Protein AF-A0A0D9ZI83-F1 (afdb_monomer_lite)

Organism: NCBI:txid40148

InterPro domains:
  IPR013830 SGNH hydrolase-type esterase domain [PF13472] (9-102)
  IPR036514 SGNH hydrolase superfamily [G3DSA:3.40.50.1110] (2-107)
  IPR045136 Isoamyl acetate-hydrolyzing esterase Iah1-like [PTHR14209] (9-106)

Radius of gyration: 15.6 Å; chains: 1; bounding box: 34×30×48 Å

Foldseek 3Di:
DDCVVCVVPDDDDDLDDPLDALVVCVVCVVVSCVVVDDVPDAADQEDEDEHDPLCCDDCPDPSVVSHNDPVRNVVSVVVSVVVSCVVHVNYHYHYDYYDDDPDPVPPD

pLDDT: mean 89.53, std 10.5, range [54.38, 98.62]

Secondary structure (DSSP, 8-state):
--GGGGTTT--------TT--HHHHHHHHHHHTTTSS-TTSPPPSEEEE---TTTT--TTSTTGGG---HHHHHHHHHHHHHHHHHH-TTPEEEE-PPPP---GGG--

Structure (mmCIF, N/CA/C/O backbone):
data_AF-A0A0D9ZI83-F1
#
_entry.id   AF-A0A0D9ZI83-F1
#
loop_
_atom_site.group_PDB
_atom_site.id
_atom_site.type_symbol
_atom_site.label_atom_id
_atom_site.label_alt_id
_atom_site.label_comp_id
_atom_site.label_asym_id
_atom_site.label_entity_id
_atom_site.label_seq_id
_atom_site.pdbx_PDB_ins_code
_atom_site.Cartn_x
_atom_site.Cartn_y
_atom_site.Cartn_z
_atom_site.occupancy
_atom_site.B_iso_or_equiv
_atom_site.auth_seq_id
_atom_site.auth_comp_id
_atom_site.auth_asym_id
_atom_site.auth_atom_id
_atom_site.pdbx_PDB_model_num
ATOM 1 N N . MET A 1 1 ? 1.680 13.114 0.543 1.00 63.06 1 MET A N 1
ATOM 2 C CA . MET A 1 1 ? 0.381 13.425 1.181 1.00 63.06 1 MET A CA 1
ATOM 3 C C . MET A 1 1 ? 0.610 14.526 2.205 1.00 63.06 1 MET A C 1
ATOM 5 O O . MET A 1 1 ? 1.500 14.366 3.029 1.00 63.0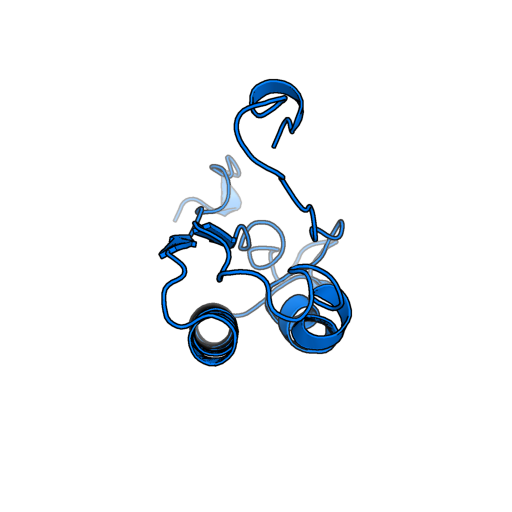6 1 MET A O 1
ATOM 9 N N . ARG A 1 2 ? -0.099 15.661 2.126 1.00 67.00 2 ARG A N 1
ATOM 10 C CA . ARG A 1 2 ? -0.008 16.707 3.160 1.00 67.00 2 ARG A CA 1
ATOM 11 C C . ARG A 1 2 ? -0.925 16.316 4.316 1.00 67.00 2 ARG A C 1
ATOM 13 O O . ARG A 1 2 ? -2.133 16.236 4.129 1.00 67.00 2 ARG A O 1
ATOM 20 N N . THR A 1 3 ? -0.357 16.055 5.487 1.00 78.75 3 THR A N 1
ATOM 21 C CA . THR A 1 3 ? -1.122 15.667 6.685 1.00 78.75 3 THR A CA 1
ATOM 22 C C . THR A 1 3 ? -1.905 16.840 7.276 1.00 78.75 3 THR A C 1
ATOM 24 O O . THR A 1 3 ? -2.938 16.632 7.902 1.00 78.75 3 THR A O 1
ATOM 27 N N . SER A 1 4 ? -1.484 18.081 7.002 1.00 78.75 4 SER A N 1
ATOM 28 C CA . SER A 1 4 ? -2.119 19.299 7.521 1.00 78.75 4 SER A CA 1
ATOM 29 C C . SER A 1 4 ? -3.594 19.459 7.131 1.00 78.75 4 SER A C 1
ATOM 31 O O . SER A 1 4 ? -4.361 20.051 7.882 1.00 78.75 4 SER A O 1
ATOM 33 N N . SER A 1 5 ? -4.029 18.894 6.001 1.00 84.56 5 SER A N 1
ATOM 34 C CA . SER A 1 5 ? -5.436 18.927 5.568 1.00 84.56 5 SER A CA 1
ATOM 35 C C . SER A 1 5 ? -6.377 18.080 6.440 1.00 84.56 5 SER A C 1
ATOM 37 O O . SER A 1 5 ? -7.597 18.231 6.337 1.00 84.56 5 SER A O 1
ATOM 39 N N . PHE A 1 6 ? -5.820 17.210 7.289 1.00 84.06 6 PHE A N 1
ATOM 40 C CA . PHE A 1 6 ? -6.553 16.313 8.186 1.00 84.06 6 PHE A CA 1
ATOM 41 C C . PHE A 1 6 ? -6.499 16.740 9.658 1.00 84.06 6 PHE A C 1
ATOM 43 O O . PHE A 1 6 ? -7.064 16.051 10.505 1.00 84.06 6 PHE A O 1
ATOM 50 N N . LEU A 1 7 ? -5.884 17.887 9.972 1.00 85.12 7 LEU A N 1
ATOM 51 C CA . LEU A 1 7 ? -5.849 18.419 11.336 1.00 85.12 7 LEU A CA 1
ATOM 52 C C . LEU A 1 7 ? -7.269 18.552 11.906 1.00 85.12 7 LEU A C 1
ATOM 54 O O . LEU A 1 7 ? -8.140 19.163 11.285 1.00 85.12 7 LEU A O 1
ATOM 58 N N . GLY A 1 8 ? -7.497 17.939 13.070 1.00 84.69 8 GLY A N 1
ATOM 59 C CA . GLY A 1 8 ? -8.801 17.905 13.742 1.00 84.69 8 GLY A CA 1
ATOM 60 C C . GLY A 1 8 ? -9.869 17.040 13.059 1.00 84.69 8 GLY A C 1
ATOM 61 O O . GLY A 1 8 ? -11.012 17.050 13.504 1.00 84.69 8 GLY A O 1
ATOM 62 N N . LYS A 1 9 ? -9.529 16.309 11.987 1.00 89.06 9 LYS A N 1
ATOM 63 C CA . LYS A 1 9 ? -10.454 15.428 11.247 1.00 89.06 9 LYS A CA 1
ATOM 64 C C . LYS A 1 9 ? -10.060 13.957 11.322 1.00 89.06 9 LYS A C 1
ATOM 66 O O . LYS A 1 9 ? -10.938 13.107 11.392 1.00 89.06 9 LYS A O 1
ATOM 71 N N . ALA A 1 10 ? -8.764 13.662 11.252 1.00 87.88 10 ALA A N 1
ATOM 72 C CA . ALA A 1 10 ? -8.238 12.306 11.345 1.00 87.88 10 ALA A CA 1
ATOM 73 C C . ALA A 1 10 ? -6.752 12.319 11.709 1.00 87.88 10 ALA A C 1
ATOM 75 O O . ALA A 1 10 ? -6.001 13.187 11.255 1.00 87.88 10 ALA A O 1
ATOM 76 N N . ASP A 1 11 ? -6.322 11.297 12.442 1.00 89.75 11 ASP A N 1
ATOM 77 C CA . ASP A 1 11 ? -4.906 11.015 12.634 1.00 89.75 11 ASP A CA 1
ATOM 78 C C . ASP A 1 11 ? -4.335 10.361 11.374 1.00 89.75 11 ASP A C 1
ATOM 80 O O . ASP A 1 11 ? -4.865 9.375 10.858 1.00 89.75 11 ASP A O 1
ATOM 84 N N . VAL A 1 12 ? -3.243 10.927 10.855 1.00 90.81 12 VAL A N 1
ATOM 85 C CA . VAL A 1 12 ? -2.570 10.414 9.658 1.00 90.81 12 VAL A CA 1
ATOM 86 C C . VAL A 1 12 ? -1.173 9.953 10.025 1.00 90.81 12 VAL A C 1
ATOM 88 O O . VAL A 1 12 ? -0.300 10.752 10.360 1.00 90.81 12 VAL A O 1
ATOM 91 N N . VAL A 1 13 ? -0.951 8.650 9.894 1.00 91.88 13 VAL A N 1
ATOM 92 C CA . VAL A 1 13 ? 0.325 8.007 10.187 1.00 91.88 13 VAL A CA 1
ATOM 93 C C . VAL A 1 13 ? 1.056 7.711 8.878 1.00 91.88 13 VAL A C 1
ATOM 95 O O . VAL A 1 13 ? 0.568 6.965 8.032 1.00 91.88 13 VAL A O 1
ATOM 98 N N . LEU A 1 14 ? 2.238 8.304 8.692 1.00 92.62 14 LEU A N 1
ATOM 99 C CA . LEU A 1 14 ? 3.061 8.091 7.498 1.00 92.62 14 LEU A CA 1
ATOM 100 C C . LEU A 1 14 ? 4.096 6.986 7.738 1.00 92.62 14 LEU A C 1
ATOM 102 O O . LEU A 1 14 ? 4.826 7.020 8.730 1.00 92.62 14 LEU A O 1
ATOM 106 N N . ARG A 1 15 ? 4.167 6.028 6.804 1.00 93.75 15 ARG A N 1
ATOM 107 C CA . ARG A 1 15 ? 5.114 4.892 6.792 1.00 93.75 15 ARG A CA 1
ATOM 108 C C . ARG A 1 15 ? 5.787 4.696 5.426 1.00 93.75 15 ARG A C 1
ATOM 110 O O . ARG A 1 15 ? 6.102 3.583 5.021 1.00 93.75 15 ARG A O 1
ATOM 117 N N . GLY A 1 16 ? 5.966 5.793 4.691 1.00 91.31 16 GLY A N 1
ATOM 118 C CA . GLY A 1 16 ? 6.657 5.797 3.403 1.00 91.31 16 GLY A CA 1
ATOM 119 C C . GLY A 1 16 ? 8.169 5.922 3.575 1.00 91.31 16 GLY A C 1
ATOM 120 O O . GLY A 1 16 ? 8.635 6.771 4.333 1.00 91.31 16 GLY A O 1
ATOM 121 N N . PHE A 1 17 ? 8.925 5.119 2.828 1.00 92.00 17 PHE A N 1
ATOM 122 C CA . PHE A 1 17 ? 10.388 5.151 2.808 1.00 92.00 17 PHE A CA 1
ATOM 123 C C . PHE A 1 17 ? 10.876 5.515 1.406 1.00 92.00 17 PHE A C 1
ATOM 125 O O . PHE A 1 17 ? 10.444 4.926 0.412 1.00 92.00 17 PHE A O 1
ATOM 132 N N . SER A 1 18 ? 11.767 6.504 1.317 1.00 92.25 18 SER A N 1
ATOM 133 C CA . SER A 1 18 ? 12.299 6.960 0.030 1.00 92.25 18 SER A CA 1
ATOM 134 C C . SER A 1 18 ? 13.016 5.822 -0.700 1.00 92.25 18 SER A C 1
ATOM 136 O O . SER A 1 18 ? 13.781 5.073 -0.097 1.00 92.25 18 SER A O 1
ATOM 138 N N . GLY A 1 19 ? 12.750 5.687 -2.000 1.00 91.50 19 GLY A N 1
ATOM 139 C CA . GLY A 1 19 ? 13.362 4.673 -2.858 1.00 91.50 19 GLY A CA 1
ATOM 140 C C . GLY A 1 19 ? 12.828 3.246 -2.694 1.00 91.50 19 GLY A C 1
ATOM 141 O O . GLY A 1 19 ? 13.245 2.383 -3.461 1.00 91.50 19 GLY A O 1
ATOM 142 N N . TYR A 1 20 ? 11.906 2.978 -1.761 1.00 95.94 20 TYR A N 1
ATOM 143 C CA . TYR A 1 20 ? 11.383 1.625 -1.553 1.00 95.94 20 TYR A CA 1
ATOM 144 C C . TYR A 1 20 ? 10.432 1.183 -2.670 1.00 95.94 20 TYR A C 1
ATOM 146 O O . TYR A 1 20 ? 9.588 1.952 -3.136 1.00 95.94 20 TYR A O 1
ATOM 154 N N . ASN A 1 21 ? 10.572 -0.078 -3.075 1.00 96.75 21 ASN A N 1
ATOM 155 C CA . ASN A 1 21 ? 9.653 -0.801 -3.953 1.00 96.75 21 ASN A CA 1
ATOM 156 C C . ASN A 1 21 ? 8.838 -1.822 -3.137 1.00 96.75 21 ASN A C 1
ATOM 158 O O . ASN A 1 21 ? 9.038 -1.978 -1.927 1.00 96.75 21 ASN A O 1
ATOM 162 N N . THR A 1 22 ? 7.932 -2.543 -3.790 1.00 97.94 22 THR A N 1
ATOM 163 C CA . THR A 1 22 ? 7.095 -3.551 -3.123 1.00 97.94 22 THR A CA 1
ATOM 164 C C . THR A 1 22 ? 7.903 -4.700 -2.509 1.00 97.94 22 THR A C 1
ATOM 166 O O . THR A 1 22 ? 7.555 -5.176 -1.426 1.00 97.94 22 THR A O 1
ATOM 169 N N . ARG A 1 23 ? 9.024 -5.097 -3.132 1.00 97.88 23 ARG A N 1
ATOM 170 C CA . ARG A 1 23 ? 9.913 -6.159 -2.631 1.00 97.88 23 ARG A CA 1
ATOM 171 C C . ARG A 1 23 ? 10.518 -5.801 -1.275 1.00 97.88 23 ARG A C 1
ATOM 173 O O . ARG A 1 23 ? 10.552 -6.630 -0.368 1.00 97.88 23 ARG A O 1
ATOM 180 N N . TRP A 1 24 ? 11.021 -4.578 -1.121 1.00 98.00 24 TRP A N 1
ATOM 181 C CA . TRP A 1 24 ? 11.596 -4.129 0.150 1.00 98.00 24 TRP A CA 1
ATOM 182 C C . TRP A 1 24 ? 10.522 -3.809 1.179 1.00 98.00 24 TRP A C 1
ATOM 184 O O . TRP A 1 24 ? 10.724 -4.099 2.356 1.00 98.00 24 TRP A O 1
ATOM 194 N N . ALA A 1 25 ? 9.376 -3.279 0.743 1.00 97.19 25 ALA A N 1
ATOM 195 C CA . ALA A 1 25 ? 8.244 -3.013 1.620 1.00 97.19 25 ALA A CA 1
ATOM 196 C C . ALA A 1 25 ? 7.821 -4.269 2.390 1.00 97.19 25 ALA A C 1
ATOM 198 O O . ALA A 1 25 ? 7.722 -4.213 3.610 1.00 97.19 25 ALA A O 1
ATOM 199 N N . LEU A 1 26 ? 7.677 -5.417 1.717 1.00 97.25 26 LEU A N 1
ATOM 200 C CA . LEU A 1 26 ? 7.315 -6.682 2.370 1.00 97.25 26 LEU A CA 1
ATOM 201 C C . LEU A 1 26 ? 8.282 -7.103 3.479 1.00 97.25 26 LEU A C 1
ATOM 203 O O . LEU A 1 26 ? 7.850 -7.608 4.511 1.00 97.25 26 LEU A O 1
ATOM 207 N N . ARG A 1 27 ? 9.585 -6.870 3.296 1.00 96.75 27 ARG A N 1
ATOM 208 C CA . ARG A 1 27 ? 10.610 -7.263 4.278 1.00 96.75 27 ARG A CA 1
ATOM 209 C C . ARG A 1 27 ? 10.529 -6.465 5.572 1.00 96.75 27 ARG A C 1
ATOM 211 O O . ARG A 1 27 ? 10.951 -6.954 6.613 1.00 96.75 27 ARG A O 1
ATOM 218 N N . VAL A 1 28 ? 10.031 -5.234 5.497 1.00 95.94 28 VAL A N 1
ATOM 219 C CA . VAL A 1 28 ? 9.967 -4.323 6.644 1.00 95.94 28 VAL A CA 1
ATOM 220 C C . VAL A 1 28 ? 8.544 -4.081 7.128 1.00 95.94 28 VAL A C 1
ATOM 222 O O . VAL A 1 28 ? 8.385 -3.411 8.138 1.00 95.94 28 VAL A O 1
ATOM 225 N N . LEU A 1 29 ? 7.523 -4.607 6.441 1.00 94.50 29 LEU A N 1
ATOM 226 C CA . LEU A 1 29 ? 6.121 -4.230 6.632 1.00 94.50 29 LEU A CA 1
ATOM 227 C C . LEU A 1 29 ? 5.667 -4.367 8.086 1.00 94.50 29 LEU A C 1
ATOM 229 O O . LEU A 1 29 ? 5.153 -3.403 8.644 1.00 94.50 29 LEU A O 1
ATOM 233 N N . ALA A 1 30 ? 5.929 -5.517 8.712 1.00 94.06 30 ALA A N 1
ATOM 234 C CA . ALA A 1 30 ? 5.566 -5.757 10.107 1.00 94.06 30 ALA A CA 1
ATOM 235 C C . ALA A 1 30 ? 6.169 -4.694 11.038 1.00 94.06 30 ALA A C 1
ATOM 237 O O . ALA A 1 30 ? 5.446 -3.976 11.725 1.00 94.06 30 ALA A O 1
ATOM 238 N N . ARG A 1 31 ? 7.491 -4.512 10.957 1.00 94.38 31 ARG A N 1
ATOM 239 C CA . ARG A 1 31 ? 8.228 -3.539 11.770 1.00 94.38 31 ARG A CA 1
ATOM 240 C C . ARG A 1 31 ? 7.828 -2.095 11.473 1.00 94.38 31 ARG A C 1
ATOM 242 O O . ARG A 1 31 ? 7.732 -1.273 12.374 1.00 94.38 31 ARG A O 1
ATOM 249 N N . ALA A 1 32 ? 7.602 -1.760 10.207 1.00 93.19 32 ALA A N 1
ATOM 250 C CA . ALA A 1 32 ? 7.187 -0.426 9.797 1.00 93.19 32 ALA A CA 1
ATOM 251 C C . ALA A 1 32 ? 5.800 -0.071 10.351 1.00 93.19 32 ALA A C 1
ATOM 253 O O . ALA A 1 32 ? 5.541 1.094 10.639 1.00 93.19 32 ALA A O 1
ATOM 254 N N . MET A 1 33 ? 4.917 -1.056 10.518 1.00 92.88 33 MET A N 1
ATOM 255 C CA . MET A 1 33 ? 3.562 -0.847 11.027 1.00 92.88 33 MET A CA 1
ATOM 256 C C . MET A 1 33 ? 3.452 -0.952 12.554 1.00 92.88 33 MET A C 1
ATOM 258 O O . MET A 1 33 ? 2.372 -0.713 13.094 1.00 92.88 33 MET A O 1
ATOM 262 N N . GLU A 1 34 ? 4.547 -1.220 13.269 1.00 91.50 34 GLU A N 1
ATOM 263 C CA . GLU A 1 34 ? 4.571 -1.140 14.732 1.00 91.50 34 GLU A CA 1
ATOM 264 C C . GLU A 1 34 ? 4.103 0.248 15.204 1.00 91.50 34 GLU A C 1
ATOM 266 O O . GLU A 1 34 ? 4.514 1.299 14.691 1.00 91.50 34 GLU A O 1
ATOM 271 N N . GLY A 1 35 ? 3.157 0.249 16.148 1.00 88.75 35 GLY A N 1
ATOM 272 C CA . GLY A 1 35 ? 2.544 1.467 16.682 1.00 88.75 35 GLY A CA 1
ATOM 273 C C . GLY A 1 35 ? 1.780 2.309 15.652 1.00 88.75 35 GLY A C 1
ATOM 274 O O . GLY A 1 35 ? 1.519 3.481 15.909 1.00 88.75 35 GLY A O 1
ATOM 275 N N . ALA A 1 36 ? 1.453 1.767 14.472 1.00 88.56 36 ALA A N 1
ATOM 276 C CA . ALA A 1 36 ? 0.656 2.488 13.478 1.00 88.56 36 ALA A CA 1
ATOM 277 C C . ALA A 1 36 ? -0.825 2.613 13.875 1.00 88.56 36 ALA A C 1
ATOM 279 O O . ALA A 1 36 ? -1.492 3.544 13.435 1.00 88.56 36 ALA A O 1
ATOM 280 N N . ALA A 1 37 ? -1.305 1.711 14.730 1.00 86.88 37 ALA A N 1
ATOM 281 C CA . ALA A 1 37 ? -2.555 1.837 15.467 1.00 86.88 37 ALA A CA 1
ATOM 282 C C . ALA A 1 37 ? -2.268 1.591 16.955 1.00 86.88 37 ALA A C 1
ATOM 284 O O . ALA A 1 37 ? -1.400 0.781 17.296 1.00 86.88 37 ALA A O 1
ATOM 285 N N . ALA A 1 38 ? -2.961 2.307 17.841 1.00 80.56 38 ALA A N 1
ATOM 286 C CA . ALA A 1 38 ? -2.805 2.108 19.277 1.00 80.56 38 ALA A CA 1
ATOM 287 C C . ALA A 1 38 ? -3.362 0.738 19.692 1.00 80.56 38 ALA A C 1
ATOM 289 O O . ALA A 1 38 ? -4.387 0.288 19.179 1.00 80.56 38 ALA A O 1
ATOM 290 N N . VAL A 1 39 ? -2.691 0.074 20.635 1.00 76.69 39 VAL A N 1
ATOM 291 C CA . VAL A 1 39 ? -3.148 -1.217 21.166 1.00 76.69 39 VAL A CA 1
ATOM 292 C C . VAL A 1 39 ? -4.532 -1.036 21.798 1.00 76.69 39 VAL A C 1
ATOM 294 O O . VAL A 1 39 ? -4.705 -0.192 22.673 1.00 76.69 39 VAL A O 1
ATOM 297 N N . GLY A 1 40 ? -5.516 -1.815 21.339 1.00 76.38 40 GLY A N 1
ATOM 298 C CA . GLY A 1 40 ? -6.905 -1.737 21.806 1.00 76.38 40 GLY A CA 1
ATOM 299 C C . GLY A 1 40 ? -7.743 -0.611 21.185 1.00 76.38 40 GLY A C 1
ATOM 300 O O . GLY A 1 40 ? -8.910 -0.471 21.546 1.00 76.38 40 GLY A O 1
ATOM 301 N N . ALA A 1 41 ? -7.189 0.178 20.259 1.00 83.31 41 ALA A N 1
ATOM 302 C CA . ALA A 1 41 ? -7.975 1.105 19.451 1.00 83.31 41 ALA A CA 1
ATOM 303 C C . ALA A 1 41 ? -8.712 0.375 18.317 1.00 83.31 41 ALA A C 1
ATOM 305 O O . ALA A 1 41 ? -8.381 -0.755 17.960 1.00 83.31 41 ALA A O 1
ATOM 306 N N . ALA A 1 42 ? -9.712 1.044 17.744 1.00 88.88 42 ALA A N 1
ATOM 307 C CA . ALA A 1 42 ? -10.363 0.572 16.530 1.00 88.88 42 ALA A CA 1
ATOM 308 C C . ALA A 1 42 ? -9.373 0.516 15.353 1.00 88.88 42 ALA A C 1
ATOM 310 O O . ALA A 1 42 ? -8.412 1.290 15.296 1.00 88.88 42 ALA A O 1
ATOM 311 N N . ASP A 1 43 ? -9.653 -0.367 14.396 1.00 94.56 43 ASP A N 1
ATOM 312 C CA . ASP A 1 43 ? -8.925 -0.445 13.131 1.00 94.56 43 ASP A CA 1
ATOM 313 C C . ASP A 1 43 ? -8.845 0.933 12.443 1.00 94.56 43 ASP A C 1
ATOM 315 O O . ASP A 1 43 ? -9.807 1.713 12.482 1.00 94.56 43 ASP A O 1
ATOM 319 N N . PRO A 1 44 ? -7.751 1.233 11.722 1.00 95.00 44 PRO A N 1
ATOM 320 C CA . PRO A 1 44 ? -7.689 2.410 10.871 1.00 95.00 44 PRO A CA 1
ATOM 321 C C . PRO A 1 44 ? -8.845 2.434 9.868 1.00 95.00 44 PRO A C 1
ATOM 323 O O . PRO A 1 44 ? -9.132 1.446 9.191 1.00 95.00 44 PRO A O 1
ATOM 326 N N . VAL A 1 45 ? -9.478 3.594 9.692 1.00 95.12 45 VAL A N 1
ATOM 327 C CA . VAL A 1 45 ? -10.589 3.748 8.734 1.00 95.12 45 VAL A CA 1
ATOM 328 C C . VAL A 1 45 ? -10.143 3.401 7.307 1.00 95.12 45 VAL A C 1
ATOM 330 O O . VAL A 1 45 ? -10.879 2.760 6.550 1.00 95.12 45 VAL A O 1
ATOM 333 N N . ALA A 1 46 ? -8.917 3.784 6.941 1.00 95.94 46 ALA A N 1
ATOM 334 C CA . ALA A 1 46 ? -8.321 3.439 5.661 1.00 95.94 46 ALA A CA 1
ATOM 335 C C . ALA A 1 46 ? -6.793 3.321 5.734 1.00 95.94 46 ALA A C 1
ATOM 337 O O . ALA A 1 46 ? -6.134 4.032 6.491 1.00 95.94 46 ALA A O 1
ATOM 338 N N . VAL A 1 47 ? -6.237 2.475 4.869 1.00 96.94 47 VAL A N 1
ATOM 339 C CA . VAL A 1 47 ? -4.806 2.379 4.571 1.00 96.94 47 VAL A CA 1
ATOM 340 C C . VAL A 1 47 ? -4.608 2.651 3.088 1.00 96.94 47 VAL A C 1
ATOM 342 O O . VAL A 1 47 ? -5.314 2.101 2.243 1.00 96.94 47 VAL A O 1
ATOM 345 N N . THR A 1 48 ? -3.633 3.496 2.767 1.00 96.50 48 THR A N 1
ATOM 346 C CA . THR A 1 48 ? -3.238 3.758 1.380 1.00 96.50 48 THR A CA 1
ATOM 347 C C . THR A 1 48 ? -1.963 2.991 1.056 1.00 96.50 48 THR A C 1
ATOM 349 O O . THR A 1 48 ? -0.987 3.053 1.801 1.00 96.50 48 THR A O 1
ATOM 352 N N . VAL A 1 49 ? -1.964 2.264 -0.060 1.00 97.19 49 VAL A N 1
ATOM 353 C CA . VAL A 1 49 ? -0.784 1.567 -0.584 1.00 97.19 49 VAL A CA 1
ATOM 354 C C . VAL A 1 49 ? -0.389 2.262 -1.876 1.00 97.19 49 VAL A C 1
ATOM 356 O O . VAL A 1 49 ? -1.137 2.235 -2.851 1.00 97.19 49 VAL A O 1
ATOM 359 N N . PHE A 1 50 ? 0.774 2.910 -1.872 1.00 95.81 50 PHE A N 1
ATOM 360 C CA . PHE A 1 50 ? 1.219 3.773 -2.966 1.00 95.81 50 PHE A CA 1
ATOM 361 C C . PHE A 1 50 ? 2.624 3.377 -3.446 1.00 95.81 50 PHE A C 1
ATOM 363 O O . PHE A 1 50 ? 3.606 4.074 -3.197 1.00 95.81 50 PHE A O 1
ATOM 370 N N . PHE A 1 51 ? 2.709 2.225 -4.116 1.00 95.88 51 PHE A N 1
ATOM 371 C CA . PHE A 1 51 ? 3.936 1.675 -4.709 1.00 95.88 51 PHE A CA 1
ATOM 372 C C . PHE A 1 51 ? 3.818 1.552 -6.234 1.00 95.88 51 PHE A C 1
ATOM 374 O O . PHE A 1 51 ? 2.722 1.613 -6.786 1.00 95.88 51 PHE A O 1
ATOM 381 N N . GLY A 1 52 ? 4.942 1.338 -6.923 1.00 94.12 52 GLY A N 1
ATOM 382 C CA . GLY A 1 52 ? 4.988 1.157 -8.378 1.00 94.12 52 GLY A CA 1
ATOM 383 C C . GLY A 1 52 ? 5.998 2.063 -9.082 1.00 94.12 52 GLY A C 1
ATOM 384 O O . GLY A 1 52 ? 6.576 1.679 -10.094 1.00 94.12 52 GLY A O 1
ATOM 385 N N . ALA A 1 53 ? 6.270 3.257 -8.546 1.00 92.38 53 ALA A N 1
ATOM 386 C CA . ALA A 1 53 ? 7.181 4.200 -9.201 1.00 92.38 53 ALA A CA 1
ATOM 387 C C . ALA A 1 53 ? 8.621 3.656 -9.256 1.00 92.38 53 ALA A C 1
ATOM 389 O O . ALA A 1 53 ? 9.245 3.684 -10.311 1.00 92.38 53 ALA A O 1
ATOM 390 N N . ASN A 1 54 ? 9.112 3.099 -8.145 1.00 93.75 54 ASN A N 1
ATOM 391 C CA . ASN A 1 54 ? 10.442 2.486 -8.072 1.00 93.75 54 ASN A CA 1
ATOM 392 C C . ASN A 1 54 ? 10.456 1.074 -8.683 1.00 93.75 54 ASN A C 1
ATOM 394 O O . ASN A 1 54 ? 11.423 0.704 -9.339 1.00 93.75 54 ASN A O 1
ATOM 398 N N . ASP A 1 55 ? 9.373 0.308 -8.508 1.00 94.81 55 ASP A N 1
ATOM 399 C CA . ASP A 1 55 ? 9.198 -1.042 -9.065 1.00 94.81 55 ASP A CA 1
ATOM 400 C C . ASP A 1 55 ? 9.351 -1.061 -10.593 1.00 94.81 55 ASP A C 1
ATOM 402 O O . ASP A 1 55 ? 9.961 -1.966 -11.159 1.00 94.81 55 ASP A O 1
ATOM 406 N N . THR A 1 56 ? 8.846 -0.018 -11.258 1.00 91.31 56 THR A N 1
ATOM 407 C CA . THR A 1 56 ? 8.908 0.146 -12.720 1.00 91.31 56 THR A CA 1
ATOM 408 C C . THR A 1 56 ? 10.260 0.643 -13.237 1.00 91.31 56 THR A C 1
ATOM 410 O O . THR A 1 56 ? 10.374 0.948 -14.425 1.00 91.31 56 THR A O 1
ATOM 413 N N . SER A 1 57 ? 11.295 0.754 -12.395 1.00 90.12 57 SER A N 1
ATOM 414 C CA . SER A 1 57 ? 12.659 1.056 -12.854 1.00 90.12 57 SER A CA 1
ATOM 415 C C . SER A 1 57 ? 13.085 0.091 -13.959 1.00 90.12 57 SER A C 1
ATOM 417 O O . SER A 1 57 ? 12.810 -1.102 -13.880 1.00 90.12 57 SER A O 1
ATOM 419 N N . LEU A 1 58 ? 13.715 0.609 -15.016 1.00 86.00 58 LEU A N 1
ATOM 420 C CA . LEU A 1 58 ? 14.102 -0.208 -16.167 1.00 86.00 58 LEU A CA 1
ATOM 421 C C . LEU A 1 58 ? 15.314 -1.087 -15.814 1.00 86.00 58 LEU A C 1
ATOM 423 O O . LEU A 1 58 ? 16.210 -0.611 -15.109 1.00 86.00 58 LEU A O 1
ATOM 427 N N . PRO A 1 59 ? 15.369 -2.333 -16.317 1.00 79.25 59 PRO A N 1
ATOM 428 C CA . PRO A 1 59 ? 16.462 -3.255 -16.018 1.00 79.25 59 PRO A CA 1
ATOM 429 C C . PRO A 1 59 ? 17.822 -2.769 -16.544 1.00 79.25 59 PRO A C 1
ATOM 431 O O . PRO A 1 59 ? 18.846 -3.065 -15.941 1.00 79.25 59 PRO A O 1
ATOM 434 N N . ASP A 1 60 ? 17.839 -1.946 -17.594 1.00 82.94 60 ASP A N 1
ATOM 435 C CA . ASP A 1 60 ? 19.076 -1.468 -18.232 1.00 82.94 60 ASP A CA 1
ATOM 436 C C . ASP A 1 60 ? 19.481 -0.045 -17.794 1.00 82.94 60 ASP A C 1
ATOM 438 O O . ASP A 1 60 ? 20.228 0.647 -18.485 1.00 82.94 60 ASP A O 1
ATOM 442 N N . TRP A 1 61 ? 18.938 0.452 -16.677 1.00 81.12 61 TRP A N 1
ATOM 443 C CA . TRP A 1 61 ? 19.132 1.831 -16.209 1.00 81.12 61 TRP A CA 1
ATOM 444 C C . TRP A 1 61 ? 19.842 1.903 -14.852 1.00 81.12 61 TRP A C 1
ATOM 446 O O . TRP A 1 61 ? 19.912 0.931 -14.103 1.00 81.12 61 TRP A O 1
ATOM 456 N N . LYS A 1 62 ? 20.322 3.104 -14.486 1.00 83.88 62 LYS A N 1
ATOM 457 C CA . LYS A 1 62 ? 21.057 3.368 -13.228 1.00 83.88 62 LYS A CA 1
ATOM 458 C C . LYS A 1 62 ? 20.343 2.847 -11.967 1.00 83.88 62 LYS A C 1
ATOM 460 O O . LYS A 1 62 ? 21.000 2.452 -11.010 1.00 83.88 62 LYS A O 1
ATOM 465 N N . GLN A 1 63 ? 19.009 2.803 -11.988 1.00 87.06 63 GLN A N 1
ATOM 466 C CA . GLN A 1 63 ? 18.164 2.371 -10.871 1.00 87.06 63 GLN A CA 1
ATOM 467 C C . GLN A 1 63 ? 17.667 0.917 -10.987 1.00 87.06 63 GLN A C 1
ATOM 469 O O . GLN A 1 63 ? 16.676 0.560 -10.355 1.00 87.06 63 GLN A O 1
ATOM 474 N N . VAL A 1 64 ? 18.352 0.057 -11.753 1.00 90.56 64 VAL A N 1
ATOM 475 C CA . VAL A 1 64 ? 18.011 -1.373 -11.931 1.00 90.56 64 VAL A CA 1
ATOM 476 C C . VAL A 1 64 ? 17.767 -2.116 -10.615 1.00 90.56 64 VAL A C 1
ATOM 478 O O . VAL A 1 64 ? 16.887 -2.966 -10.533 1.00 90.56 64 VAL A O 1
ATOM 481 N N . HIS A 1 65 ? 18.480 -1.755 -9.548 1.00 91.75 65 HIS A N 1
ATOM 482 C CA . HIS A 1 65 ? 18.329 -2.363 -8.225 1.00 91.75 65 HIS A CA 1
ATOM 483 C C . HIS A 1 65 ? 16.917 -2.191 -7.622 1.00 91.75 65 HIS A C 1
ATOM 485 O O . HIS A 1 65 ? 16.533 -2.946 -6.729 1.00 91.75 65 HIS A O 1
ATOM 491 N N . GLN A 1 66 ? 16.136 -1.223 -8.114 1.00 94.25 66 GLN A N 1
ATOM 492 C CA . GLN A 1 66 ? 14.745 -1.002 -7.721 1.00 94.25 66 GLN A CA 1
ATOM 493 C C . GLN A 1 66 ? 13.739 -1.782 -8.579 1.00 94.25 66 GLN A C 1
ATOM 495 O O . GLN A 1 66 ? 12.580 -1.874 -8.177 1.00 94.25 66 GLN A O 1
ATOM 500 N N . HIS A 1 67 ? 14.159 -2.355 -9.712 1.00 94.69 67 HIS A N 1
ATOM 501 C CA . HIS A 1 67 ? 13.276 -3.075 -10.625 1.00 94.69 67 HIS A CA 1
ATOM 502 C C . HIS A 1 67 ? 12.597 -4.269 -9.941 1.00 94.69 67 HIS A C 1
ATOM 504 O O . HIS A 1 67 ? 13.239 -5.090 -9.267 1.00 94.69 67 HIS A O 1
ATOM 510 N N . VAL A 1 68 ? 11.287 -4.377 -10.152 1.00 95.94 68 VAL A N 1
ATOM 511 C CA . VAL A 1 68 ? 10.461 -5.509 -9.735 1.00 95.94 68 VAL A CA 1
ATOM 512 C C . VAL A 1 68 ? 9.696 -6.018 -10.964 1.00 95.94 68 VAL A C 1
ATOM 514 O O . VAL A 1 68 ? 8.937 -5.246 -11.555 1.00 95.94 68 VAL A O 1
ATOM 517 N N . PRO A 1 69 ? 9.878 -7.292 -11.362 1.00 95.25 69 PRO A N 1
ATOM 518 C CA . PRO A 1 69 ? 9.086 -7.919 -12.418 1.00 95.25 69 PRO A CA 1
ATOM 519 C C . PRO A 1 69 ? 7.577 -7.830 -12.152 1.00 95.25 69 PRO A C 1
ATOM 521 O O . PRO A 1 69 ? 7.141 -7.781 -11.003 1.00 95.25 69 PRO A O 1
ATOM 524 N N . LEU A 1 70 ? 6.760 -7.793 -13.208 1.00 94.81 70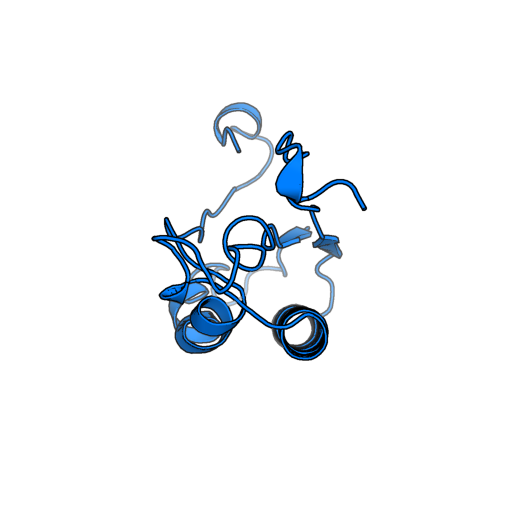 LEU A N 1
ATOM 525 C CA . LEU A 1 70 ? 5.319 -7.531 -13.088 1.00 94.81 70 LEU A CA 1
ATOM 526 C C . LEU A 1 70 ? 4.576 -8.591 -12.257 1.00 94.81 70 LEU A C 1
ATOM 528 O O . LEU A 1 70 ? 3.696 -8.254 -11.463 1.00 94.81 70 LEU A O 1
ATOM 532 N N . ASP A 1 71 ? 4.922 -9.860 -12.442 1.00 97.88 71 ASP A N 1
ATOM 533 C CA . ASP A 1 71 ? 4.389 -10.998 -11.692 1.00 97.88 71 ASP A CA 1
ATOM 534 C C . ASP A 1 71 ? 4.733 -10.903 -10.197 1.0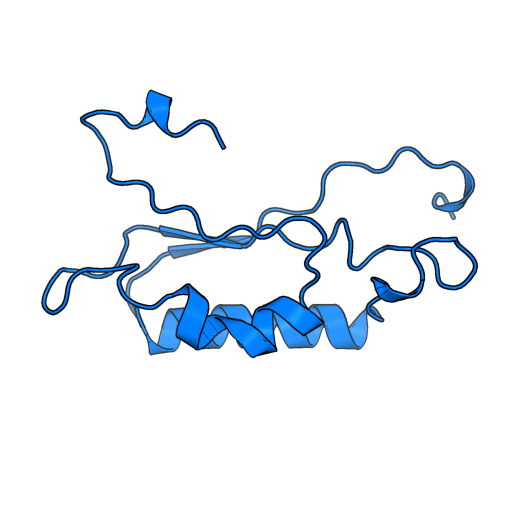0 97.88 71 ASP A C 1
ATOM 536 O O . ASP A 1 71 ? 3.862 -11.088 -9.336 1.00 97.88 71 ASP A O 1
ATOM 540 N N . GLU A 1 72 ? 5.974 -10.523 -9.887 1.00 98.06 72 GLU A N 1
ATOM 541 C CA . GLU A 1 72 ? 6.414 -10.265 -8.520 1.00 98.06 72 GLU A CA 1
ATOM 542 C C . GLU A 1 72 ? 5.692 -9.047 -7.927 1.00 98.06 72 GLU A C 1
ATOM 544 O O . GLU A 1 72 ? 5.151 -9.137 -6.830 1.00 98.06 72 GLU A O 1
ATOM 549 N N . TYR A 1 73 ? 5.589 -7.934 -8.658 1.00 97.38 73 TYR A N 1
ATOM 550 C CA . TYR A 1 73 ? 4.873 -6.729 -8.222 1.00 97.38 73 TYR A CA 1
ATOM 551 C C . TYR A 1 73 ? 3.412 -7.037 -7.873 1.00 97.38 73 TYR A C 1
ATOM 553 O O . TYR A 1 73 ? 2.921 -6.649 -6.809 1.00 97.38 73 TYR A O 1
ATOM 561 N N . GLN A 1 74 ? 2.719 -7.790 -8.733 1.00 97.88 74 GLN A N 1
ATOM 562 C CA . GLN A 1 74 ? 1.330 -8.183 -8.505 1.00 97.88 74 GLN A CA 1
ATOM 563 C C . GLN A 1 74 ? 1.192 -9.073 -7.262 1.00 97.88 74 GLN A C 1
ATOM 565 O O . GLN A 1 74 ? 0.264 -8.901 -6.468 1.00 97.88 74 GLN A O 1
ATOM 570 N N . SER A 1 75 ? 2.114 -10.018 -7.079 1.00 98.62 75 SER A N 1
ATOM 571 C CA . SER A 1 75 ? 2.140 -10.906 -5.913 1.00 98.62 75 SER A CA 1
ATOM 572 C C . SER A 1 75 ? 2.451 -10.135 -4.631 1.00 98.62 75 SER A C 1
ATOM 574 O O . SER A 1 75 ? 1.771 -10.322 -3.620 1.00 98.62 75 SER A O 1
ATOM 576 N N . ASN A 1 76 ? 3.389 -9.189 -4.692 1.00 98.62 76 ASN A N 1
ATOM 577 C CA . ASN A 1 76 ? 3.759 -8.358 -3.559 1.00 98.62 76 ASN A CA 1
ATOM 578 C C . ASN A 1 76 ? 2.597 -7.471 -3.107 1.00 98.62 76 ASN A C 1
ATOM 580 O O . ASN A 1 76 ? 2.317 -7.392 -1.914 1.00 98.62 76 ASN A O 1
ATOM 584 N N . LEU A 1 77 ? 1.873 -6.844 -4.042 1.00 98.38 77 LEU A N 1
ATOM 585 C CA . LEU A 1 77 ? 0.686 -6.054 -3.706 1.00 98.38 77 LEU A CA 1
ATOM 586 C C . LEU A 1 77 ? -0.394 -6.899 -3.024 1.00 98.38 77 LEU A C 1
ATOM 588 O O . LEU A 1 77 ? -0.977 -6.452 -2.038 1.00 98.38 77 LEU A O 1
ATOM 592 N N . ARG A 1 78 ? -0.644 -8.126 -3.501 1.00 98.56 78 ARG A N 1
ATOM 593 C CA . ARG A 1 78 ? -1.591 -9.044 -2.845 1.00 98.56 78 ARG A CA 1
ATOM 594 C C . ARG A 1 78 ? -1.159 -9.368 -1.419 1.00 98.56 78 ARG A C 1
ATOM 596 O O . ARG A 1 78 ? -1.995 -9.310 -0.524 1.00 98.56 78 ARG A O 1
ATOM 603 N N . ALA A 1 79 ? 0.124 -9.655 -1.207 1.00 98.62 79 ALA A N 1
ATOM 604 C CA . ALA A 1 79 ? 0.665 -9.953 0.115 1.00 98.62 79 ALA A CA 1
ATOM 605 C C . ALA A 1 79 ? 0.575 -8.748 1.070 1.00 98.62 79 ALA A C 1
ATOM 607 O O . ALA A 1 79 ? 0.141 -8.903 2.208 1.00 98.62 79 ALA A O 1
ATOM 608 N N . ILE A 1 80 ? 0.887 -7.535 0.597 1.00 98.38 80 ILE A N 1
ATOM 609 C CA . ILE A 1 80 ? 0.726 -6.295 1.376 1.00 98.38 80 ILE A CA 1
ATOM 610 C C . ILE A 1 80 ? -0.748 -6.086 1.760 1.00 98.38 80 ILE A C 1
ATOM 612 O O . ILE A 1 80 ? -1.057 -5.773 2.909 1.00 98.38 80 ILE A O 1
ATOM 616 N N . CYS A 1 81 ? -1.677 -6.281 0.819 1.00 98.25 81 CYS A N 1
ATOM 617 C CA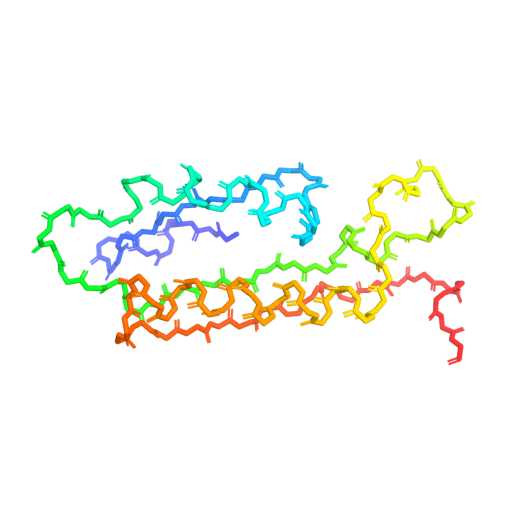 . CYS A 1 81 ? -3.107 -6.159 1.097 1.00 98.25 81 CYS A CA 1
ATOM 618 C C . CYS A 1 81 ? -3.602 -7.216 2.092 1.00 98.25 81 CYS A C 1
ATOM 620 O O . CYS A 1 81 ? -4.377 -6.889 2.989 1.00 98.25 81 CYS A O 1
ATOM 622 N N . ALA A 1 82 ? -3.156 -8.466 1.941 1.00 98.31 82 ALA A N 1
ATOM 623 C CA . ALA A 1 82 ? -3.499 -9.558 2.844 1.00 98.31 82 ALA A CA 1
ATOM 624 C C . ALA A 1 82 ? -3.018 -9.269 4.270 1.00 98.31 82 ALA A C 1
ATOM 626 O O . ALA A 1 82 ? -3.815 -9.374 5.197 1.00 98.31 82 ALA A O 1
ATOM 627 N N . TYR A 1 83 ? -1.780 -8.788 4.428 1.00 97.69 83 TYR A N 1
ATOM 628 C CA . TYR A 1 83 ? -1.238 -8.362 5.720 1.00 97.69 83 TYR A CA 1
ATOM 629 C C . TYR A 1 8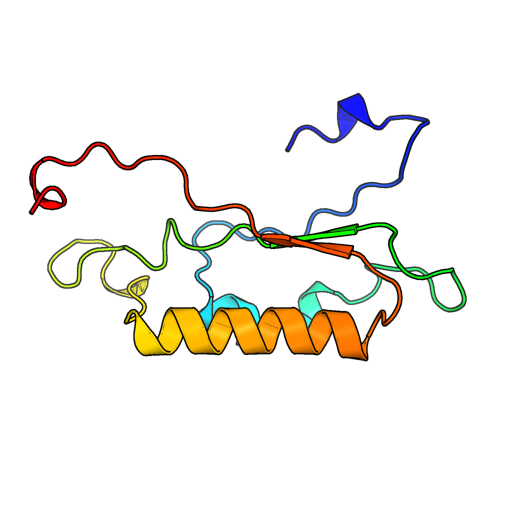3 ? -2.146 -7.335 6.409 1.00 97.69 83 TYR A C 1
ATOM 631 O O . TYR A 1 83 ? -2.529 -7.515 7.562 1.00 97.69 83 TYR A O 1
ATOM 639 N N . PHE A 1 84 ? -2.555 -6.275 5.702 1.00 97.19 84 PHE A N 1
ATOM 640 C CA . PHE A 1 84 ? -3.437 -5.267 6.298 1.00 97.19 84 PHE A CA 1
ATOM 641 C C . PHE A 1 84 ? -4.827 -5.808 6.626 1.00 97.19 84 PHE A C 1
ATOM 643 O O . PHE A 1 84 ? -5.417 -5.366 7.604 1.00 97.19 84 PHE A O 1
ATOM 650 N N . LYS A 1 85 ? -5.351 -6.756 5.843 1.00 96.62 85 LYS A N 1
ATOM 651 C CA . LYS A 1 85 ? -6.640 -7.397 6.135 1.00 96.62 85 LYS A CA 1
ATOM 652 C C . LYS A 1 85 ? -6.595 -8.367 7.304 1.00 96.62 85 LYS A C 1
ATOM 654 O O . LYS A 1 85 ? -7.601 -8.503 7.989 1.00 96.62 85 LYS A O 1
ATOM 659 N N . GLU A 1 86 ? -5.465 -9.019 7.523 1.00 95.94 86 GLU A N 1
ATOM 660 C CA . GLU A 1 86 ? -5.251 -9.868 8.690 1.00 95.94 86 GLU A CA 1
ATOM 661 C C . GLU A 1 86 ? -5.104 -9.025 9.962 1.00 95.94 86 GLU A C 1
ATOM 663 O O . GLU A 1 86 ? -5.725 -9.332 10.975 1.00 95.94 86 GLU A O 1
ATOM 668 N N . GLN A 1 87 ? -4.339 -7.931 9.895 1.00 93.75 87 GLN A N 1
ATOM 669 C CA . GLN A 1 87 ? -4.126 -7.036 11.036 1.00 93.75 87 GLN A CA 1
ATOM 670 C C . GLN A 1 87 ? -5.363 -6.196 11.375 1.00 93.75 87 GLN A C 1
ATOM 672 O O . GLN A 1 87 ? -5.693 -6.046 12.548 1.00 93.75 87 GLN A O 1
ATOM 677 N N . TRP A 1 88 ? -6.043 -5.657 10.360 1.00 95.56 88 TRP A N 1
ATOM 678 C CA . TRP A 1 88 ? -7.187 -4.754 10.506 1.00 95.56 88 TRP A CA 1
ATOM 679 C C . TRP A 1 88 ? -8.322 -5.152 9.551 1.00 95.56 88 TRP A C 1
ATOM 681 O O . TRP A 1 88 ? -8.464 -4.593 8.451 1.00 95.56 88 TRP A O 1
ATOM 691 N N . PRO A 1 89 ? -9.153 -6.137 9.934 1.00 95.69 89 PRO A N 1
ATOM 692 C CA . PRO A 1 89 ? -10.176 -6.703 9.055 1.00 95.69 89 PRO A CA 1
ATOM 693 C C . PRO A 1 89 ? -11.155 -5.666 8.484 1.00 95.69 89 PRO A C 1
ATOM 695 O O . PRO A 1 89 ? -11.570 -5.762 7.317 1.00 95.69 89 PRO A O 1
ATOM 698 N N . SER A 1 90 ? -11.497 -4.640 9.272 1.00 96.31 90 SER A N 1
ATOM 699 C CA . SER A 1 90 ? -12.486 -3.627 8.891 1.00 96.31 90 SER A CA 1
ATOM 700 C C . SER A 1 90 ? -11.910 -2.463 8.069 1.00 96.31 90 SER A C 1
ATOM 702 O O . SER A 1 90 ? -12.668 -1.784 7.364 1.00 96.31 90 SER A O 1
ATOM 704 N N . THR A 1 91 ? -10.582 -2.287 8.045 1.00 96.69 91 THR A N 1
ATOM 705 C CA . THR A 1 91 ? -9.894 -1.230 7.286 1.00 96.69 91 THR A CA 1
ATOM 706 C C . THR A 1 91 ? -10.217 -1.279 5.793 1.00 96.69 91 THR A C 1
ATOM 708 O O . THR A 1 91 ? -10.218 -2.341 5.156 1.00 96.69 91 THR A O 1
ATOM 711 N N . LYS A 1 92 ? -10.427 -0.110 5.177 1.00 97.94 92 LYS A N 1
ATOM 712 C CA . LYS A 1 92 ? -10.481 0.025 3.714 1.00 97.94 92 LYS A CA 1
ATOM 713 C C . LYS A 1 92 ? -9.075 0.179 3.142 1.00 97.94 92 LYS A C 1
ATOM 715 O O . LYS A 1 92 ? -8.326 1.053 3.560 1.00 97.94 92 LYS A O 1
ATOM 720 N N . ILE A 1 93 ? -8.719 -0.651 2.166 1.00 98.12 93 ILE A N 1
ATOM 721 C CA . ILE A 1 93 ? -7.425 -0.556 1.484 1.00 98.12 93 ILE A CA 1
ATOM 722 C C . ILE A 1 93 ? -7.627 0.206 0.179 1.00 98.12 93 ILE A C 1
ATOM 724 O O . ILE A 1 93 ? -8.451 -0.183 -0.647 1.00 98.12 93 ILE A O 1
ATOM 728 N N . ILE A 1 94 ? -6.875 1.289 0.005 1.00 98.00 94 ILE A N 1
ATOM 729 C CA . ILE A 1 94 ? -6.902 2.139 -1.182 1.00 98.00 94 ILE A CA 1
ATOM 730 C C . ILE A 1 94 ? -5.561 1.978 -1.894 1.00 98.00 94 ILE A C 1
ATOM 732 O O . ILE A 1 94 ? -4.525 2.422 -1.395 1.00 98.00 94 ILE A O 1
ATOM 736 N N . LEU A 1 95 ? -5.576 1.339 -3.061 1.00 97.06 95 LEU A N 1
ATOM 737 C CA . LEU A 1 95 ? -4.406 1.272 -3.932 1.00 97.06 95 LEU A CA 1
ATOM 738 C C . LEU A 1 95 ? -4.300 2.574 -4.725 1.00 97.06 95 LEU A C 1
ATOM 740 O O . LEU A 1 95 ? -5.248 2.971 -5.401 1.00 97.06 95 LEU A O 1
ATOM 744 N N . ILE A 1 96 ? -3.145 3.225 -4.651 1.00 95.88 96 ILE A N 1
ATOM 745 C CA . ILE A 1 96 ? -2.832 4.414 -5.439 1.00 95.88 96 ILE A CA 1
ATOM 746 C C . ILE A 1 96 ? -1.814 3.993 -6.492 1.00 95.88 96 ILE A C 1
ATOM 748 O O . ILE A 1 96 ? -0.721 3.530 -6.164 1.00 95.88 96 ILE A O 1
ATOM 752 N N . THR A 1 97 ? -2.182 4.136 -7.762 1.00 91.31 97 THR A N 1
ATOM 753 C CA . THR A 1 97 ? -1.291 3.827 -8.882 1.00 91.31 97 THR A CA 1
ATOM 754 C C . THR A 1 97 ? -0.127 4.818 -8.924 1.00 91.31 97 THR A C 1
ATOM 756 O O . THR A 1 97 ? -0.322 5.987 -8.577 1.00 91.31 97 THR A O 1
ATOM 759 N N . PRO A 1 98 ? 1.074 4.403 -9.369 1.00 87.06 98 PRO A N 1
ATOM 760 C CA . PRO A 1 98 ? 2.190 5.325 -9.551 1.00 87.06 98 PRO A CA 1
ATOM 761 C C . PRO A 1 98 ? 1.799 6.499 -10.465 1.00 87.06 98 PRO A C 1
ATOM 763 O O . PRO A 1 98 ? 0.928 6.341 -11.326 1.00 87.06 98 PRO A O 1
ATOM 766 N N . PRO A 1 99 ? 2.412 7.683 -10.282 1.00 80.56 99 PRO A N 1
ATOM 767 C CA . PRO A 1 99 ? 2.135 8.827 -11.139 1.00 80.56 99 PRO A CA 1
ATOM 768 C C . PRO A 1 99 ? 2.48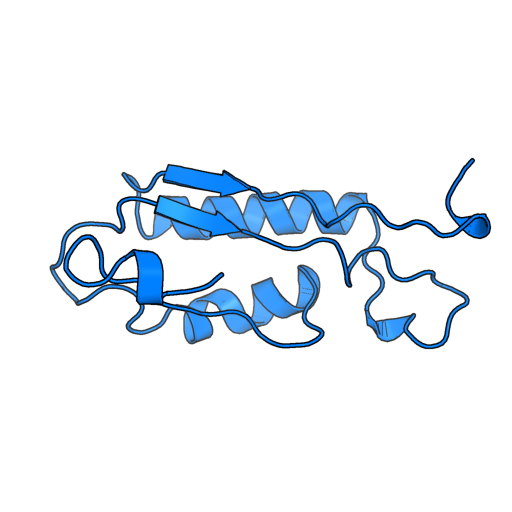1 8.507 -12.602 1.00 80.56 99 PRO A C 1
ATOM 770 O O . PRO A 1 99 ? 3.339 7.651 -12.849 1.00 80.56 99 PRO A O 1
ATOM 773 N N . PRO A 1 100 ? 1.857 9.201 -13.573 1.00 77.69 100 PRO A N 1
ATOM 774 C CA . PRO A 1 100 ? 2.196 9.045 -14.979 1.00 77.69 100 PRO A CA 1
ATOM 775 C C . PRO A 1 100 ? 3.696 9.253 -15.178 1.00 77.69 100 PRO A C 1
ATOM 777 O O . PRO A 1 100 ? 4.250 10.272 -14.764 1.00 77.69 100 PRO A O 1
ATOM 780 N N . ILE A 1 101 ? 4.350 8.285 -15.810 1.00 70.19 101 ILE A N 1
ATOM 781 C CA . ILE A 1 101 ? 5.734 8.437 -16.241 1.00 70.19 101 ILE A CA 1
ATOM 782 C C . ILE A 1 101 ? 5.697 8.901 -17.691 1.00 70.19 101 ILE A C 1
ATOM 784 O O . ILE A 1 101 ? 5.276 8.154 -18.572 1.00 70.19 101 ILE A O 1
ATOM 788 N N . TYR A 1 102 ? 6.139 10.132 -17.930 1.00 63.72 102 TYR A N 1
ATOM 789 C CA . TYR A 1 102 ? 6.431 10.597 -19.278 1.00 63.72 102 TYR A CA 1
ATOM 790 C C . TYR A 1 102 ? 7.882 10.247 -19.607 1.00 63.72 102 TYR A C 1
ATOM 792 O O . TYR A 1 102 ? 8.802 10.991 -19.287 1.00 63.72 102 TYR A O 1
ATOM 800 N N . GLU A 1 103 ? 8.075 9.075 -20.201 1.00 65.19 103 GLU A N 1
ATOM 801 C CA . GLU A 1 103 ? 9.362 8.621 -20.720 1.00 65.19 103 GLU A CA 1
ATOM 802 C C . GLU A 1 103 ? 9.086 7.976 -22.085 1.00 65.19 103 GLU A C 1
ATOM 804 O O . GLU A 1 103 ? 8.430 6.931 -22.121 1.00 65.19 103 GLU A O 1
ATOM 809 N N . PRO A 1 104 ? 9.538 8.564 -23.208 1.00 63.94 104 PRO A N 1
ATOM 810 C CA . PRO A 1 104 ? 9.276 8.031 -24.548 1.00 63.94 104 PRO A CA 1
ATOM 811 C C . PRO A 1 104 ? 9.674 6.558 -24.710 1.00 63.94 104 PRO A C 1
ATOM 813 O O . PRO A 1 104 ? 9.024 5.818 -25.437 1.00 63.94 104 PRO A O 1
ATOM 816 N N . LEU A 1 105 ? 10.687 6.100 -23.967 1.00 60.25 105 LEU A N 1
ATOM 817 C CA . LEU A 1 105 ? 11.157 4.710 -23.960 1.00 60.25 105 LEU A CA 1
ATOM 818 C C . LEU A 1 105 ? 10.204 3.719 -23.260 1.00 60.25 105 LEU A C 1
ATOM 820 O O . LEU A 1 105 ? 10.434 2.511 -23.307 1.00 60.25 105 LEU A O 1
ATOM 824 N N . ARG A 1 106 ? 9.153 4.206 -22.586 1.00 58.12 106 ARG A N 1
ATOM 825 C CA . ARG A 1 106 ? 8.125 3.395 -21.908 1.00 58.12 106 ARG A CA 1
ATOM 826 C C . ARG A 1 106 ? 6.792 3.350 -22.655 1.00 58.12 106 ARG A C 1
ATOM 828 O O . ARG A 1 106 ? 5.904 2.613 -22.234 1.00 58.12 106 ARG A O 1
ATOM 835 N N . ILE A 1 107 ? 6.653 4.103 -23.745 1.00 55.91 107 ILE A N 1
ATOM 836 C CA . ILE A 1 107 ? 5.499 4.031 -24.643 1.00 55.91 107 ILE A CA 1
ATOM 837 C C . ILE A 1 107 ? 5.820 2.942 -25.675 1.00 55.91 107 ILE A C 1
ATOM 839 O O . ILE A 1 107 ? 6.702 3.125 -26.511 1.00 55.91 107 ILE A O 1
ATOM 843 N N . ARG A 1 108 ? 5.164 1.786 -25.559 1.00 54.38 108 ARG A N 1
ATOM 844 C CA . ARG A 1 108 ? 5.164 0.728 -26.577 1.00 54.38 108 ARG A CA 1
ATOM 845 C C . ARG A 1 108 ? 3.791 0.653 -27.215 1.00 54.38 108 ARG A C 1
ATOM 847 O O . ARG A 1 108 ? 2.809 0.768 -26.449 1.00 54.38 108 ARG A O 1
#

Sequence (108 aa):
MRTSSFLGKADVVLRGFSGYNTRWALRVLARAMEGAAAVGAADPVAVTVFFGANDTSLPDWKQVHQHVPLDEYQSNLRAICAYFKEQWPSTKIILITPPPIYEPLRIR